Protein AF-A0A9P6QPP6-F1 (afdb_monomer_lite)

Secondary structure (DSSP, 8-state):
----BTTBB----EEEETT--TT----SEEEEE-TTSBEEEETTEEEEEEEE-TTT-SEEEEE--GGG-----HHHHHHHHTTS-EE---BHHHHHHHHHTT--EEEEETTTEEEEEEEE-

Sequence (121 aa):
MMMSVLGLNITILGLGPVGAPMGDNVPFDVIMYNEDDEVMEATIANVAIEVRSPESGTMEWITPPLSSGLLNGTMRRKLLESGELKEQVITVTDLKKAAAEGRRIKCFNSVRKEYPVTLKC

Organism: NCBI:txid64522

Structure (mmCIF, N/CA/C/O backbone):
data_AF-A0A9P6QPP6-F1
#
_entry.id   AF-A0A9P6QPP6-F1
#
loop_
_atom_site.group_PDB
_atom_site.id
_atom_site.type_symbol
_atom_site.label_atom_id
_atom_site.label_alt_id
_atom_site.label_comp_id
_atom_site.label_asym_id
_atom_site.label_entity_id
_atom_site.label_seq_id
_atom_site.pdbx_PDB_ins_code
_atom_site.Cartn_x
_atom_site.Cartn_y
_atom_site.Cartn_z
_atom_site.occupancy
_atom_site.B_iso_or_equiv
_atom_site.auth_seq_id
_atom_site.auth_comp_id
_atom_site.auth_asym_id
_atom_site.auth_atom_id
_atom_site.pdbx_PDB_model_num
ATOM 1 N N . MET A 1 1 ? -8.293 11.155 -18.425 1.00 41.75 1 MET A N 1
ATOM 2 C CA . MET A 1 1 ? -8.385 10.339 -19.654 1.00 41.75 1 MET A CA 1
ATOM 3 C C . MET A 1 1 ? -8.208 8.891 -19.231 1.00 41.75 1 MET A C 1
ATOM 5 O O . MET A 1 1 ? -7.174 8.578 -18.660 1.00 41.75 1 MET A O 1
ATOM 9 N N . MET A 1 2 ? -9.248 8.069 -19.373 1.00 39.62 2 MET A N 1
ATOM 10 C CA . MET A 1 2 ? -9.217 6.636 -19.048 1.00 39.62 2 MET A CA 1
ATOM 11 C C . MET A 1 2 ? -8.405 5.937 -20.142 1.00 39.62 2 MET A C 1
ATOM 13 O O . MET A 1 2 ? -8.706 6.130 -21.320 1.00 39.62 2 MET A O 1
ATOM 17 N N . MET A 1 3 ? -7.360 5.193 -19.787 1.00 42.03 3 MET A N 1
ATOM 18 C CA . MET A 1 3 ? -6.577 4.416 -20.754 1.00 42.03 3 MET A CA 1
ATOM 19 C C . MET A 1 3 ? -6.553 2.971 -20.278 1.00 42.03 3 MET A C 1
ATOM 21 O O . MET A 1 3 ? -5.863 2.658 -19.322 1.00 42.03 3 MET A O 1
ATOM 25 N N . SER A 1 4 ? -7.315 2.081 -20.906 1.00 38.06 4 SER A N 1
ATOM 26 C CA . SER A 1 4 ? -7.199 0.653 -20.620 1.00 38.06 4 SER A CA 1
ATOM 27 C C . SER A 1 4 ? -5.947 0.108 -21.309 1.00 38.06 4 SER A C 1
ATOM 29 O O . SER A 1 4 ? -5.759 0.264 -22.516 1.00 38.06 4 SER A O 1
ATOM 31 N N . VAL A 1 5 ? -5.067 -0.531 -20.543 1.00 43.62 5 VAL A N 1
ATOM 32 C CA . VAL A 1 5 ? -3.957 -1.326 -21.078 1.00 43.62 5 VAL A CA 1
ATOM 33 C C . VAL A 1 5 ? -4.149 -2.735 -20.528 1.00 43.62 5 VAL A C 1
ATOM 35 O O . VAL A 1 5 ? -4.164 -2.925 -19.318 1.00 43.62 5 VAL A O 1
ATOM 38 N N . LEU A 1 6 ? -4.345 -3.716 -21.415 1.00 47.34 6 LEU A N 1
ATOM 39 C CA . LEU A 1 6 ? -4.387 -5.151 -21.078 1.00 47.34 6 LEU A CA 1
ATOM 40 C C . LEU A 1 6 ? -5.482 -5.589 -20.075 1.00 47.34 6 LEU A C 1
ATOM 42 O O . LEU A 1 6 ? -5.264 -6.520 -19.309 1.00 47.34 6 LEU A O 1
ATOM 46 N N . GLY A 1 7 ? -6.664 -4.961 -20.084 1.00 47.59 7 GLY A N 1
ATOM 47 C CA . GLY A 1 7 ? -7.783 -5.365 -19.211 1.00 47.59 7 GLY A CA 1
ATOM 48 C C . GLY A 1 7 ? -7.687 -4.860 -17.767 1.00 47.59 7 GLY A C 1
ATOM 49 O O . GLY A 1 7 ? -8.478 -5.265 -16.927 1.00 47.59 7 GLY A O 1
ATOM 50 N N . LEU A 1 8 ? -6.747 -3.958 -17.478 1.00 49.66 8 LEU A N 1
ATOM 51 C CA . LEU A 1 8 ? -6.683 -3.238 -16.209 1.00 49.66 8 LEU A CA 1
ATOM 52 C C . LEU A 1 8 ? -7.350 -1.867 -16.359 1.00 49.66 8 LEU A C 1
ATOM 54 O O . LEU A 1 8 ? -7.074 -1.127 -17.313 1.00 49.66 8 LEU A O 1
ATOM 58 N N . ASN A 1 9 ? -8.216 -1.517 -15.408 1.00 56.88 9 ASN A N 1
ATOM 59 C CA . ASN A 1 9 ? -8.783 -0.180 -15.319 1.00 56.88 9 ASN A CA 1
ATOM 60 C C . ASN A 1 9 ? -7.701 0.787 -14.823 1.00 56.88 9 ASN A C 1
ATOM 62 O O . ASN A 1 9 ? -7.240 0.714 -13.686 1.00 56.88 9 ASN A O 1
ATOM 66 N N . ILE A 1 10 ? -7.285 1.717 -15.687 1.00 54.19 10 ILE A N 1
ATOM 67 C CA . ILE A 1 10 ? -6.362 2.796 -15.323 1.00 54.19 10 ILE A CA 1
ATOM 68 C C . ILE A 1 10 ? -7.145 4.110 -15.326 1.00 54.19 10 ILE A C 1
ATOM 70 O O . ILE A 1 10 ? -7.368 4.736 -16.367 1.00 54.19 10 ILE A O 1
ATOM 74 N N . THR A 1 11 ? -7.531 4.565 -14.138 1.00 52.38 11 THR A N 1
ATOM 75 C CA . THR A 1 11 ? -7.653 6.003 -13.875 1.00 52.38 11 THR A CA 1
ATOM 76 C C . THR A 1 11 ? -6.298 6.476 -13.384 1.00 52.38 11 THR A C 1
ATOM 78 O O . THR A 1 11 ? -5.793 5.980 -12.382 1.00 52.38 11 THR A O 1
ATOM 81 N N . ILE A 1 12 ? -5.710 7.441 -14.095 1.00 54.66 12 ILE A N 1
ATOM 82 C CA . ILE A 1 12 ? -4.466 8.099 -13.688 1.00 54.66 12 ILE A CA 1
ATOM 83 C C . ILE A 1 12 ? -4.744 8.846 -12.381 1.00 54.66 12 ILE A C 1
ATOM 85 O O . ILE A 1 12 ? -5.230 9.974 -12.386 1.00 54.66 12 ILE A O 1
ATOM 89 N N . LEU A 1 13 ? -4.456 8.195 -11.262 1.00 57.84 13 LEU A N 1
ATOM 90 C CA . LEU A 1 13 ? -4.278 8.833 -9.970 1.00 57.84 13 LEU A CA 1
ATOM 91 C C . LEU A 1 13 ? -2.775 9.006 -9.816 1.00 57.84 13 LEU A C 1
ATOM 93 O O . LEU A 1 13 ? -2.043 8.050 -9.559 1.00 57.84 13 LEU A O 1
ATOM 97 N N . GLY A 1 14 ? -2.309 10.208 -10.125 1.00 62.09 14 GLY A N 1
ATOM 98 C CA . GLY A 1 14 ? -0.890 10.502 -10.157 1.00 62.09 14 GLY A CA 1
ATOM 99 C C . GLY A 1 14 ? -0.312 10.514 -8.751 1.00 62.09 14 GLY A C 1
ATOM 100 O O . GLY A 1 14 ? -0.895 11.127 -7.868 1.00 62.09 14 GLY A O 1
ATOM 101 N N . LEU A 1 15 ? 0.832 9.882 -8.516 1.00 72.19 15 LEU A N 1
ATOM 102 C CA . LEU A 1 15 ? 1.572 10.045 -7.268 1.00 72.19 15 LEU A CA 1
ATOM 103 C C . LEU A 1 15 ? 2.659 11.109 -7.429 1.00 72.19 15 LEU A C 1
ATOM 105 O O . LEU A 1 15 ? 3.313 11.188 -8.468 1.00 72.19 15 LEU A O 1
ATOM 109 N N . GLY A 1 16 ? 2.859 11.938 -6.407 1.00 66.56 16 GLY A N 1
ATOM 110 C CA . GLY A 1 16 ? 3.964 12.893 -6.324 1.00 66.56 16 GLY A CA 1
ATOM 111 C C . GLY A 1 16 ? 4.899 12.574 -5.156 1.00 66.56 16 GLY A C 1
ATOM 112 O O . GLY A 1 16 ? 4.428 12.094 -4.120 1.00 66.56 16 GLY A O 1
ATOM 113 N N . PRO A 1 17 ? 6.215 12.836 -5.272 1.00 67.88 17 PRO A N 1
ATOM 114 C CA . PRO A 1 17 ? 7.090 12.801 -4.112 1.00 67.88 17 PRO A CA 1
ATOM 115 C C . PRO A 1 17 ? 6.723 13.955 -3.172 1.00 67.88 17 PRO A C 1
ATOM 117 O O . PRO A 1 17 ? 6.379 15.059 -3.609 1.00 67.88 17 PRO A O 1
ATOM 120 N N . VAL A 1 18 ? 6.801 13.705 -1.866 1.00 65.88 18 VAL A N 1
ATOM 121 C CA . VAL A 1 18 ? 6.549 14.742 -0.859 1.00 65.88 18 VAL A CA 1
ATOM 122 C C . VAL A 1 18 ? 7.529 15.901 -1.056 1.00 65.88 18 VAL A C 1
ATOM 124 O O . VAL A 1 18 ? 8.741 15.699 -1.047 1.00 65.88 18 VAL A O 1
ATOM 127 N N . GLY A 1 19 ? 7.000 17.116 -1.227 1.00 57.16 19 GLY A N 1
ATOM 128 C CA . GLY A 1 19 ? 7.797 18.339 -1.357 1.00 57.16 19 GLY A CA 1
ATOM 129 C C . GLY A 1 19 ? 8.280 18.679 -2.772 1.00 57.16 19 GLY A C 1
ATOM 130 O O . GLY A 1 19 ? 9.018 19.653 -2.913 1.00 57.16 19 GLY A O 1
ATOM 131 N N . ALA A 1 20 ? 7.876 17.941 -3.817 1.00 58.78 20 ALA A N 1
ATOM 132 C CA . ALA A 1 20 ? 8.141 18.387 -5.188 1.00 58.78 20 ALA A CA 1
ATOM 133 C C . ALA A 1 20 ? 7.474 19.748 -5.465 1.00 58.78 20 ALA A C 1
ATOM 135 O O . ALA A 1 20 ? 6.335 19.966 -5.034 1.00 58.78 20 ALA A O 1
ATOM 136 N N . PRO A 1 21 ? 8.160 20.664 -6.181 1.00 56.53 21 PRO A N 1
ATOM 137 C CA . PRO A 1 21 ? 7.559 21.920 -6.601 1.00 56.53 21 PRO A CA 1
ATOM 138 C C . PRO A 1 21 ? 6.288 21.626 -7.399 1.00 56.53 21 PRO A C 1
ATOM 140 O O . PRO A 1 21 ? 6.253 20.727 -8.229 1.00 56.53 21 PRO A O 1
ATOM 143 N N . MET A 1 22 ? 5.232 22.399 -7.158 1.00 52.53 22 MET A N 1
ATOM 144 C CA . MET A 1 22 ? 3.896 22.204 -7.740 1.00 52.53 22 MET A CA 1
ATOM 145 C C . MET A 1 22 ? 3.831 22.475 -9.266 1.00 52.53 22 MET A C 1
ATOM 147 O O . MET A 1 22 ? 2.757 22.735 -9.798 1.00 52.53 22 MET A O 1
ATOM 151 N N . GLY A 1 23 ? 4.981 22.491 -9.954 1.00 51.53 23 GLY A N 1
ATOM 152 C CA . GLY A 1 23 ? 5.182 23.053 -11.293 1.00 51.53 23 GLY A CA 1
ATOM 153 C C . GLY A 1 23 ? 5.187 22.048 -12.447 1.00 51.53 23 GLY A C 1
ATOM 154 O O . GLY A 1 23 ? 5.016 22.456 -13.592 1.00 51.53 23 GLY A O 1
ATOM 155 N N . ASP A 1 24 ? 5.333 20.752 -12.185 1.00 55.84 24 ASP A N 1
ATOM 156 C CA . ASP A 1 24 ? 5.245 19.689 -13.182 1.00 55.84 24 ASP A CA 1
ATOM 157 C C . ASP A 1 24 ? 3.974 18.840 -12.980 1.00 55.84 24 ASP A C 1
ATOM 159 O O . ASP A 1 24 ? 3.793 18.095 -12.012 1.00 55.84 24 ASP A O 1
ATOM 163 N N . ASN A 1 25 ? 3.058 18.943 -13.951 1.00 63.44 25 ASN A N 1
A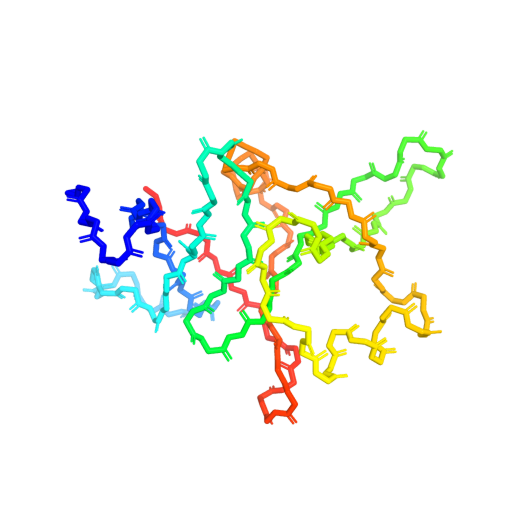TOM 164 C CA . ASN A 1 25 ? 1.808 18.170 -14.028 1.00 63.44 25 ASN A CA 1
ATOM 165 C C . ASN A 1 25 ? 2.027 16.670 -14.305 1.00 63.44 25 ASN A C 1
ATOM 167 O O . ASN A 1 25 ? 1.065 15.936 -14.524 1.00 63.44 25 ASN A O 1
ATOM 171 N N . VAL A 1 26 ? 3.275 16.200 -14.313 1.00 73.06 26 VAL A N 1
ATOM 172 C CA . VAL A 1 26 ? 3.603 14.799 -14.563 1.00 73.06 26 VAL A CA 1
ATOM 173 C C . VAL A 1 26 ? 3.665 14.065 -13.222 1.00 73.06 26 VAL A C 1
ATOM 175 O O . VAL A 1 26 ? 4.350 14.518 -12.299 1.00 73.06 26 VAL A O 1
ATOM 178 N N . PRO A 1 27 ? 2.924 12.961 -13.056 1.00 76.25 27 PRO A N 1
ATOM 179 C CA . PRO A 1 27 ? 3.061 12.139 -11.870 1.00 76.25 27 PRO A CA 1
ATOM 180 C C . PRO A 1 27 ? 4.372 11.347 -11.899 1.00 76.25 27 PRO A C 1
ATOM 182 O O . PRO A 1 27 ? 4.831 10.927 -12.958 1.00 76.25 27 PRO A O 1
ATOM 185 N N . PHE A 1 28 ? 4.967 11.132 -10.726 1.00 84.38 28 PHE A N 1
ATOM 186 C CA . PHE A 1 28 ? 6.143 10.274 -10.560 1.00 84.38 28 PHE A CA 1
ATOM 187 C C . PHE A 1 28 ? 5.818 8.808 -10.875 1.00 84.38 28 PHE A C 1
ATOM 189 O O . PHE A 1 28 ? 6.638 8.103 -11.455 1.00 84.38 28 PHE A O 1
ATOM 196 N N . ASP A 1 29 ? 4.624 8.368 -10.483 1.00 88.75 29 ASP A N 1
ATOM 197 C CA . ASP A 1 29 ? 4.093 7.025 -10.714 1.00 88.75 29 ASP A CA 1
ATOM 198 C C . ASP A 1 29 ? 2.554 7.091 -10.738 1.00 88.75 29 ASP A C 1
ATOM 200 O O . ASP A 1 29 ? 1.968 8.123 -10.402 1.00 88.75 29 ASP A O 1
ATOM 204 N N . VAL A 1 30 ? 1.884 6.007 -11.117 1.00 90.31 30 VAL A N 1
ATOM 205 C CA . VAL A 1 30 ? 0.421 5.892 -11.139 1.00 90.31 30 VAL A CA 1
ATOM 206 C C . VAL A 1 30 ? -0.037 4.708 -10.301 1.00 90.31 30 VAL A C 1
ATOM 208 O O . VAL A 1 30 ? 0.658 3.700 -10.228 1.00 90.31 30 VAL A O 1
ATOM 211 N N . ILE A 1 31 ? -1.216 4.822 -9.690 1.00 92.12 31 ILE A N 1
ATOM 212 C CA . ILE A 1 31 ? -1.883 3.706 -9.007 1.00 92.12 31 ILE A CA 1
ATOM 213 C C . ILE A 1 31 ? -2.812 2.965 -9.971 1.00 92.12 31 ILE A C 1
ATOM 215 O O . ILE A 1 31 ? -3.609 3.587 -10.672 1.00 92.12 31 ILE A O 1
ATOM 219 N N . MET A 1 32 ? -2.726 1.636 -9.964 1.00 93.62 32 MET A N 1
ATOM 220 C CA . MET A 1 32 ? -3.615 0.724 -10.686 1.00 93.62 32 MET A CA 1
ATOM 221 C C . MET A 1 32 ? -4.676 0.148 -9.743 1.00 93.62 32 MET A C 1
ATOM 223 O O . MET A 1 32 ? -4.416 -0.050 -8.553 1.00 93.62 32 MET A O 1
ATOM 227 N N . TYR A 1 33 ? -5.855 -0.153 -10.279 1.00 94.31 33 TYR A N 1
ATOM 228 C CA . TYR A 1 33 ? -6.956 -0.788 -9.555 1.00 94.31 33 TYR A CA 1
ATOM 229 C C . TYR A 1 33 ? -7.717 -1.757 -10.472 1.00 94.31 33 TYR A C 1
ATOM 231 O O . TYR A 1 33 ? -7.558 -1.717 -11.695 1.00 94.31 33 TYR A O 1
ATOM 239 N N . ASN A 1 34 ? -8.474 -2.678 -9.882 1.00 92.62 34 ASN A N 1
ATOM 240 C CA . ASN A 1 34 ? -9.172 -3.739 -10.611 1.00 92.62 34 ASN A CA 1
ATOM 241 C C . ASN A 1 34 ? -10.587 -3.317 -11.076 1.00 92.62 34 ASN A C 1
ATOM 243 O O . ASN A 1 34 ? -10.928 -2.135 -11.099 1.00 92.62 34 ASN A O 1
ATOM 247 N N . GLU A 1 35 ? -11.403 -4.271 -11.527 1.00 91.94 35 GLU A N 1
ATOM 248 C CA . GLU A 1 35 ? -12.774 -4.007 -12.000 1.00 91.94 35 GLU A CA 1
ATOM 249 C C . GLU A 1 35 ? -13.754 -3.632 -10.879 1.00 91.94 35 GLU A C 1
ATOM 251 O O . GLU A 1 35 ? -14.752 -2.970 -11.151 1.00 91.94 35 GLU A O 1
ATOM 256 N N . ASP A 1 36 ? -13.416 -3.958 -9.631 1.00 93.56 36 ASP A N 1
ATOM 257 C CA . ASP A 1 36 ? -14.205 -3.674 -8.428 1.00 93.56 36 ASP A CA 1
ATOM 258 C C . ASP A 1 36 ? -13.771 -2.366 -7.730 1.00 93.56 36 ASP A C 1
ATOM 260 O O . ASP A 1 36 ? -14.089 -2.126 -6.565 1.00 93.56 36 ASP A O 1
ATOM 264 N N . ASP A 1 37 ? -13.016 -1.508 -8.429 1.00 93.81 37 ASP A N 1
ATOM 265 C CA . ASP A 1 37 ? -12.423 -0.271 -7.900 1.00 93.81 37 ASP A CA 1
ATOM 266 C C . ASP A 1 37 ? -11.466 -0.484 -6.705 1.00 93.81 37 ASP A C 1
ATOM 268 O O . ASP A 1 37 ? -11.180 0.455 -5.949 1.00 93.81 37 ASP A O 1
ATOM 272 N N . GLU A 1 38 ? -10.916 -1.691 -6.534 1.00 96.06 38 GLU A N 1
ATOM 273 C CA . GLU A 1 38 ? -9.923 -1.980 -5.498 1.00 96.06 38 GLU A CA 1
ATOM 274 C C . GLU A 1 38 ? -8.514 -1.621 -5.973 1.00 96.06 38 GLU A C 1
ATOM 276 O O . GLU A 1 38 ? -8.025 -2.104 -6.996 1.00 96.06 38 GLU A O 1
ATOM 281 N N . VAL A 1 39 ? -7.827 -0.791 -5.194 1.00 96.00 39 VAL A N 1
ATOM 282 C CA . VAL A 1 39 ? -6.422 -0.439 -5.391 1.00 96.00 39 VAL A CA 1
ATOM 283 C C . VAL A 1 39 ? -5.566 -1.700 -5.353 1.00 96.00 39 VAL A C 1
ATOM 285 O O . VAL A 1 39 ? -5.675 -2.502 -4.432 1.00 96.00 39 VAL A O 1
ATOM 288 N N . MET A 1 40 ? -4.657 -1.836 -6.316 1.00 96.56 40 MET A N 1
ATOM 289 C CA . MET A 1 40 ? -3.695 -2.935 -6.375 1.00 96.56 40 MET A CA 1
ATOM 290 C C . MET A 1 40 ? -2.297 -2.455 -5.979 1.00 96.56 40 MET A C 1
ATOM 292 O O . MET A 1 40 ? -1.825 -2.684 -4.866 1.00 96.56 40 MET A O 1
ATOM 296 N N . GLU A 1 41 ? -1.615 -1.775 -6.894 1.00 96.44 41 GLU A N 1
ATOM 297 C CA . GLU A 1 41 ? -0.228 -1.348 -6.738 1.00 96.44 41 GLU A CA 1
ATOM 298 C C . GLU A 1 41 ? 0.091 -0.159 -7.651 1.00 96.44 41 GLU A C 1
ATOM 300 O O . GLU A 1 41 ? -0.710 0.223 -8.507 1.00 96.44 41 GLU A O 1
ATOM 305 N N . ALA A 1 42 ? 1.258 0.444 -7.442 1.00 94.81 42 ALA A N 1
ATOM 306 C CA . ALA A 1 42 ? 1.859 1.380 -8.380 1.00 94.81 42 ALA A CA 1
ATOM 307 C C . ALA A 1 42 ? 2.656 0.624 -9.458 1.00 94.81 42 ALA A C 1
ATOM 309 O O . ALA A 1 42 ? 2.912 -0.570 -9.305 1.00 94.81 42 ALA A O 1
ATOM 310 N N . THR A 1 43 ? 3.117 1.290 -10.522 1.00 93.75 43 THR A N 1
ATOM 311 C CA . THR A 1 43 ? 3.817 0.579 -11.616 1.00 93.75 43 THR A CA 1
ATOM 312 C C . THR A 1 43 ? 5.115 -0.098 -11.167 1.00 93.75 43 THR A C 1
ATOM 314 O O . THR A 1 43 ? 5.535 -1.086 -11.770 1.00 93.75 43 THR A O 1
ATOM 317 N N . ILE A 1 44 ? 5.749 0.407 -10.099 1.00 95.00 44 ILE A N 1
ATOM 318 C CA . ILE A 1 44 ? 7.020 -0.117 -9.575 1.00 95.00 44 ILE A CA 1
ATOM 319 C C . ILE A 1 44 ? 7.016 -0.400 -8.062 1.00 95.00 44 ILE A C 1
ATOM 321 O O . ILE A 1 44 ? 8.087 -0.605 -7.472 1.00 95.00 44 ILE A O 1
ATOM 325 N N . ALA A 1 45 ? 5.864 -0.356 -7.389 1.00 97.44 45 ALA A N 1
ATOM 326 C CA . ALA A 1 45 ? 5.802 -0.475 -5.931 1.00 97.44 45 ALA A CA 1
ATOM 327 C C . ALA A 1 45 ? 4.430 -0.914 -5.416 1.00 97.44 45 ALA A C 1
ATOM 329 O O . ALA A 1 45 ? 3.405 -0.538 -5.967 1.00 97.44 45 ALA A O 1
ATOM 330 N N . ASN A 1 46 ? 4.403 -1.602 -4.273 1.00 98.44 46 ASN A N 1
ATOM 331 C CA . ASN A 1 46 ? 3.165 -1.768 -3.516 1.00 98.44 46 ASN A CA 1
ATOM 332 C C . ASN A 1 46 ? 2.827 -0.469 -2.762 1.00 98.44 46 ASN A C 1
ATOM 334 O O . ASN A 1 46 ? 3.691 0.390 -2.559 1.00 98.44 46 ASN A O 1
ATOM 338 N N . VAL A 1 47 ? 1.569 -0.328 -2.338 1.00 98.00 47 VAL A N 1
ATOM 339 C CA . VAL A 1 47 ? 1.042 0.876 -1.679 1.00 98.00 47 VAL A CA 1
ATOM 340 C C . VAL A 1 47 ? 0.411 0.543 -0.329 1.00 98.00 47 VAL A C 1
ATOM 342 O O . VAL A 1 47 ? -0.136 -0.544 -0.128 1.00 98.00 47 VAL A O 1
ATOM 345 N N . ALA A 1 48 ? 0.501 1.484 0.606 1.00 98.44 48 ALA A N 1
ATOM 346 C CA . ALA A 1 48 ? -0.222 1.451 1.866 1.00 98.44 48 ALA A CA 1
ATOM 347 C C . ALA A 1 48 ? -0.730 2.844 2.238 1.00 98.44 48 ALA A C 1
ATOM 349 O O . ALA A 1 48 ? -0.103 3.859 1.918 1.00 98.44 48 ALA A O 1
ATOM 350 N N . ILE A 1 49 ? -1.845 2.877 2.960 1.00 98.00 49 ILE A N 1
ATOM 351 C CA . ILE A 1 49 ? -2.417 4.097 3.534 1.00 98.00 49 ILE A CA 1
ATOM 352 C C . ILE A 1 49 ? -2.560 3.932 5.038 1.00 98.00 49 ILE A C 1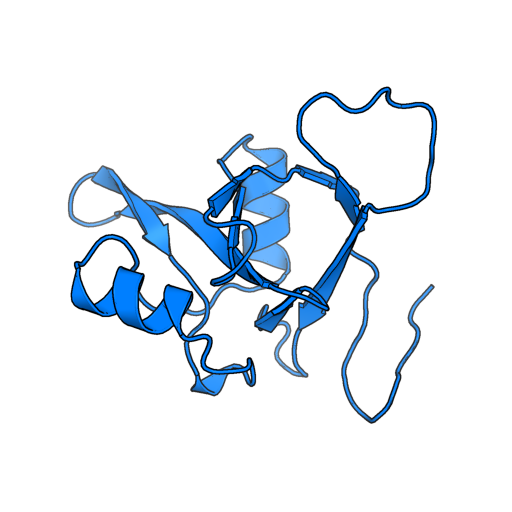
ATOM 354 O O . ILE A 1 49 ? -2.727 2.815 5.532 1.00 98.00 49 ILE A O 1
ATOM 358 N N . GLU A 1 50 ? -2.533 5.042 5.766 1.00 97.31 50 GLU A N 1
ATOM 359 C CA . GLU A 1 50 ? -2.951 5.015 7.159 1.00 97.31 50 GLU A CA 1
ATOM 360 C C . GLU A 1 50 ? -4.469 5.068 7.303 1.00 97.31 50 GLU A C 1
ATOM 362 O O . GLU A 1 50 ? -5.170 5.858 6.658 1.00 97.31 50 GLU A O 1
ATOM 367 N N . VAL A 1 51 ? -4.972 4.264 8.230 1.00 95.94 51 VAL A N 1
ATOM 368 C CA . VAL A 1 51 ? -6.357 4.281 8.693 1.00 95.94 51 VAL A CA 1
ATOM 369 C C . VAL A 1 51 ? -6.383 4.334 10.211 1.00 95.94 51 VAL A C 1
ATOM 371 O O . VAL A 1 51 ? -5.476 3.851 10.885 1.00 95.94 51 VAL A O 1
ATOM 374 N N . ARG A 1 52 ? -7.439 4.928 10.765 1.00 94.75 52 ARG A N 1
ATOM 375 C CA . ARG A 1 52 ? -7.724 4.793 12.189 1.00 94.75 52 ARG A CA 1
ATOM 376 C C . ARG A 1 52 ? -8.375 3.435 12.405 1.00 94.75 52 ARG A C 1
ATOM 378 O O . ARG A 1 52 ? -9.447 3.188 11.859 1.00 94.75 52 ARG A O 1
ATOM 385 N N . SER A 1 53 ? -7.742 2.588 13.205 1.00 90.88 53 SER A N 1
ATOM 386 C CA . SER A 1 53 ? -8.331 1.325 13.631 1.00 90.88 53 SER A CA 1
ATOM 387 C C . SER A 1 53 ? -9.610 1.603 14.426 1.00 90.88 53 SER A C 1
ATOM 389 O O . SER A 1 53 ? -9.562 2.372 15.393 1.00 90.88 53 SER A O 1
ATOM 391 N N . PRO A 1 54 ? -10.756 1.018 14.040 1.00 88.31 54 PRO A N 1
ATOM 392 C CA . PRO A 1 54 ? -11.996 1.175 14.791 1.00 88.31 54 PRO A CA 1
ATOM 393 C C . PRO A 1 54 ? -11.928 0.490 16.164 1.00 88.31 54 PRO A C 1
ATOM 395 O O . PRO A 1 54 ? -12.649 0.892 17.071 1.00 88.31 54 PRO A O 1
ATOM 398 N N . GLU A 1 55 ? -11.055 -0.507 16.330 1.00 88.88 55 GLU A N 1
ATOM 399 C CA . GLU A 1 55 ? -10.916 -1.278 17.569 1.00 88.88 55 GLU A CA 1
ATOM 400 C C . GLU A 1 55 ? -10.007 -0.579 18.585 1.00 88.88 55 GLU A C 1
ATOM 402 O O . GLU A 1 55 ? -10.398 -0.359 19.728 1.00 88.88 55 GLU A O 1
ATOM 407 N N . SER A 1 56 ? -8.790 -0.206 18.177 1.00 91.25 56 SER A N 1
ATOM 408 C CA . SER A 1 56 ? -7.801 0.397 19.081 1.00 91.25 56 SER A CA 1
ATOM 409 C C . SER A 1 56 ? -7.871 1.924 19.117 1.00 91.25 56 SER A C 1
ATOM 411 O O . SER A 1 56 ? -7.293 2.555 20.002 1.00 91.25 56 SER A O 1
ATOM 413 N N . GLY A 1 57 ? -8.510 2.545 18.122 1.00 92.81 57 GLY A N 1
ATOM 414 C CA . GLY A 1 57 ? -8.458 3.988 17.912 1.00 92.81 57 GLY A CA 1
ATOM 415 C C . GLY A 1 57 ? -7.074 4.505 17.500 1.00 92.81 57 GLY A C 1
ATOM 416 O O . GLY A 1 57 ? -6.891 5.719 17.412 1.00 92.81 57 GLY A O 1
ATOM 417 N N . THR A 1 58 ? -6.091 3.637 17.247 1.00 94.12 58 THR A N 1
ATOM 418 C CA . THR A 1 58 ? -4.744 4.039 16.818 1.00 94.12 58 THR A CA 1
ATOM 419 C C . THR A 1 58 ? -4.655 4.140 15.299 1.00 94.12 58 THR A C 1
ATOM 421 O O . THR A 1 58 ? -5.487 3.594 14.577 1.00 94.12 58 THR A O 1
ATOM 424 N N . MET A 1 59 ? -3.645 4.853 14.799 1.00 95.19 59 MET A N 1
ATOM 425 C CA . MET A 1 59 ? -3.324 4.834 13.371 1.00 95.19 59 MET A CA 1
ATOM 426 C C . MET A 1 59 ? -2.605 3.529 13.033 1.00 95.19 59 MET A C 1
ATOM 428 O O . MET A 1 59 ? -1.682 3.132 13.742 1.00 95.19 59 MET A O 1
ATOM 432 N N . GLU A 1 60 ? -3.032 2.875 11.962 1.00 96.69 60 GLU A N 1
ATOM 433 C CA . GLU A 1 60 ? -2.461 1.632 11.454 1.00 96.69 60 GLU A CA 1
ATOM 434 C C . GLU A 1 60 ? -2.248 1.739 9.946 1.00 96.69 60 GLU A C 1
ATOM 436 O O . GLU A 1 60 ? -2.967 2.466 9.257 1.00 96.69 60 GLU A O 1
ATOM 441 N N . TRP A 1 61 ? -1.268 1.003 9.427 1.00 98.25 61 TRP A N 1
ATOM 442 C CA . TRP A 1 61 ? -1.024 0.921 7.994 1.00 98.25 61 TRP A CA 1
ATOM 443 C C . TRP A 1 61 ? -1.723 -0.292 7.395 1.00 98.25 61 TRP A C 1
ATOM 445 O O . TRP A 1 61 ? -1.500 -1.423 7.831 1.00 98.25 61 TRP A O 1
ATOM 455 N N . ILE A 1 62 ? -2.499 -0.056 6.342 1.00 98.50 62 ILE A N 1
ATOM 456 C CA . ILE A 1 62 ? -3.128 -1.119 5.561 1.00 98.50 62 ILE A CA 1
ATOM 457 C C . ILE A 1 62 ? -2.598 -1.145 4.131 1.00 98.50 62 ILE A C 1
ATOM 459 O O . ILE A 1 62 ? -2.249 -0.104 3.574 1.00 98.50 62 ILE A O 1
ATOM 463 N N . THR A 1 63 ? -2.541 -2.334 3.538 1.00 98.75 63 THR A N 1
ATOM 464 C CA . THR A 1 63 ? -2.153 -2.574 2.140 1.00 98.75 63 THR A CA 1
ATOM 465 C C . THR A 1 63 ? -3.169 -3.511 1.472 1.00 98.75 63 THR A C 1
ATOM 467 O O . THR A 1 63 ? -3.734 -4.357 2.174 1.00 98.75 63 THR A O 1
ATOM 470 N N . PRO A 1 64 ? -3.413 -3.407 0.149 1.00 98.50 64 PRO A N 1
ATOM 471 C CA . PRO A 1 64 ? -4.371 -4.279 -0.527 1.00 98.50 64 PRO A CA 1
ATOM 472 C C . PRO A 1 64 ? -4.003 -5.765 -0.395 1.00 98.50 64 PRO A C 1
ATOM 474 O O . PRO A 1 64 ? -2.807 -6.088 -0.440 1.00 98.50 64 PRO A O 1
ATOM 477 N N . PRO A 1 65 ? -4.979 -6.677 -0.227 1.00 98.56 65 PRO A N 1
ATOM 478 C CA . PRO A 1 65 ? -4.754 -8.121 -0.169 1.00 98.56 65 PRO A CA 1
ATOM 479 C C . PRO A 1 65 ? -4.429 -8.693 -1.551 1.00 98.56 65 PRO A C 1
ATOM 481 O O . PRO A 1 65 ? -4.831 -8.133 -2.567 1.00 98.56 65 PRO A O 1
ATOM 484 N N . LEU A 1 66 ? -3.765 -9.855 -1.610 1.00 98.31 66 LEU A N 1
ATOM 485 C CA . LEU A 1 66 ? -3.426 -10.508 -2.891 1.00 98.31 66 LEU A CA 1
ATOM 486 C C . LEU A 1 66 ? -4.641 -10.767 -3.794 1.00 98.31 66 LEU A C 1
ATOM 488 O O . LEU A 1 66 ? -4.497 -10.777 -5.014 1.00 98.31 66 LEU A O 1
ATOM 492 N N . SER A 1 67 ? -5.827 -10.939 -3.206 1.00 97.75 67 SER A N 1
ATOM 493 C CA . SER A 1 67 ? -7.084 -11.103 -3.937 1.00 97.75 67 SER A CA 1
ATOM 494 C C . SER A 1 67 ? -7.452 -9.896 -4.803 1.00 97.75 67 SER A C 1
ATOM 496 O O . SER A 1 67 ? -8.182 -10.079 -5.768 1.00 97.75 67 SER A O 1
ATOM 498 N N . SER A 1 68 ? -6.919 -8.702 -4.516 1.00 97.06 68 SER A N 1
ATOM 499 C CA . SER A 1 68 ? -7.166 -7.504 -5.326 1.00 97.06 68 SER A CA 1
ATOM 500 C C . SER A 1 68 ? -6.416 -7.523 -6.664 1.00 97.06 68 SER A C 1
ATOM 502 O O . SER A 1 68 ? -6.794 -6.783 -7.563 1.00 97.06 68 SER A O 1
ATOM 504 N N . GLY A 1 69 ? -5.394 -8.378 -6.829 1.00 95.75 69 GLY A N 1
ATOM 505 C CA . GLY A 1 69 ? -4.696 -8.591 -8.109 1.00 95.75 69 GLY A CA 1
ATOM 506 C C . GLY A 1 69 ? -3.279 -8.009 -8.216 1.00 95.75 69 GLY A C 1
ATOM 507 O O . GLY A 1 69 ? -2.666 -8.096 -9.276 1.00 95.75 69 GLY A O 1
ATOM 508 N N . LEU A 1 70 ? -2.734 -7.450 -7.132 1.00 96.69 70 LEU A N 1
ATOM 509 C CA . LEU A 1 70 ? -1.355 -6.944 -7.067 1.00 96.69 70 LEU A CA 1
ATOM 510 C C . LEU A 1 70 ? -0.280 -8.042 -7.061 1.00 96.69 70 LEU A C 1
ATOM 512 O O . LEU A 1 70 ? -0.484 -9.157 -6.572 1.00 96.69 70 LEU A O 1
ATOM 516 N N . LEU A 1 71 ? 0.935 -7.676 -7.473 1.00 97.81 71 LEU A N 1
ATOM 517 C CA . LEU A 1 71 ? 2.125 -8.490 -7.259 1.00 97.81 71 LEU A CA 1
ATOM 518 C C . LEU A 1 71 ? 2.443 -8.654 -5.767 1.00 97.81 71 LEU A C 1
ATOM 520 O O . LEU A 1 71 ? 2.487 -7.701 -4.980 1.00 97.81 71 LEU A O 1
ATOM 524 N N . ASN A 1 72 ? 2.778 -9.889 -5.387 1.00 97.56 72 ASN A N 1
ATOM 525 C CA . ASN A 1 72 ? 3.197 -10.232 -4.032 1.00 97.56 72 ASN A CA 1
ATOM 526 C C . ASN A 1 72 ? 4.646 -9.777 -3.760 1.00 97.56 72 ASN A C 1
ATOM 528 O O . ASN A 1 72 ? 5.577 -10.589 -3.741 1.00 97.56 72 ASN A O 1
ATOM 532 N N . GLY A 1 73 ? 4.858 -8.472 -3.583 1.00 98.25 73 GLY A N 1
ATOM 533 C CA . GLY A 1 73 ? 6.183 -7.888 -3.382 1.00 98.25 73 GLY A CA 1
ATOM 534 C C . GLY A 1 73 ? 6.916 -8.432 -2.149 1.00 98.25 73 GLY A C 1
ATOM 535 O O . GLY A 1 73 ? 6.345 -8.640 -1.080 1.00 98.25 73 GLY A O 1
ATOM 536 N N . THR A 1 74 ? 8.229 -8.629 -2.262 1.00 98.38 74 THR A N 1
ATOM 537 C CA . THR A 1 74 ? 9.087 -9.144 -1.176 1.00 98.38 74 THR A CA 1
ATOM 538 C C . THR A 1 74 ? 9.091 -8.247 0.061 1.00 98.38 74 THR A C 1
ATOM 540 O O . THR A 1 74 ? 9.026 -8.746 1.181 1.00 98.38 74 THR A O 1
ATOM 543 N N . MET A 1 75 ? 9.141 -6.921 -0.120 1.00 98.56 75 MET A N 1
ATOM 544 C CA . MET A 1 75 ? 9.056 -5.984 1.006 1.00 98.56 75 MET A CA 1
ATOM 545 C C . MET A 1 75 ? 7.660 -5.971 1.635 1.00 98.56 75 MET A C 1
ATOM 547 O O . MET A 1 75 ? 7.564 -5.921 2.855 1.00 98.56 75 MET A O 1
ATOM 551 N N . ARG A 1 76 ? 6.598 -6.085 0.824 1.00 98.62 76 ARG A N 1
ATOM 552 C CA . ARG A 1 76 ? 5.220 -6.225 1.310 1.00 98.62 76 ARG A CA 1
ATOM 553 C C . ARG A 1 76 ? 5.082 -7.419 2.245 1.00 98.62 76 ARG A C 1
ATOM 555 O O . ARG A 1 76 ? 4.615 -7.242 3.362 1.00 98.62 76 ARG A O 1
ATOM 562 N N . ARG A 1 77 ? 5.548 -8.602 1.822 1.00 98.50 77 ARG A N 1
ATOM 563 C CA . ARG A 1 77 ? 5.540 -9.806 2.672 1.00 98.50 77 ARG A CA 1
ATOM 564 C C . ARG A 1 77 ? 6.270 -9.580 3.987 1.00 98.50 77 ARG A C 1
ATOM 566 O O . ARG A 1 77 ? 5.694 -9.825 5.035 1.00 98.50 77 ARG A O 1
ATOM 573 N N . LYS A 1 78 ? 7.488 -9.035 3.929 1.00 98.56 78 LYS A N 1
ATOM 574 C CA . LYS A 1 78 ? 8.283 -8.756 5.129 1.00 98.56 78 LYS A CA 1
ATOM 575 C C . LYS A 1 78 ? 7.540 -7.851 6.123 1.00 98.56 78 LYS A C 1
ATOM 577 O O . LYS A 1 78 ? 7.573 -8.120 7.315 1.00 98.56 78 LYS A O 1
ATOM 582 N N . LEU A 1 79 ? 6.897 -6.787 5.636 1.00 98.62 79 LEU A N 1
ATOM 583 C CA . LEU A 1 79 ? 6.162 -5.836 6.478 1.00 98.62 79 LEU A CA 1
ATOM 584 C C . LEU A 1 79 ? 4.853 -6.420 7.041 1.00 98.62 79 LEU A C 1
ATOM 586 O O . LEU A 1 79 ? 4.421 -6.032 8.122 1.00 98.62 79 LEU A O 1
ATOM 590 N N . LEU A 1 80 ? 4.216 -7.348 6.321 1.00 98.62 80 LEU A N 1
ATOM 591 C CA . LEU A 1 80 ? 3.073 -8.109 6.835 1.00 98.62 80 LEU A CA 1
ATOM 592 C C . LEU A 1 80 ? 3.514 -9.095 7.926 1.00 98.62 80 LEU A C 1
ATOM 594 O O . LEU A 1 80 ? 2.898 -9.162 8.983 1.00 98.62 80 LEU A O 1
ATOM 598 N N . GLU A 1 81 ? 4.613 -9.819 7.699 1.00 98.50 81 GLU A N 1
ATOM 599 C CA . GLU A 1 81 ? 5.190 -10.773 8.656 1.00 98.50 81 GLU A CA 1
ATOM 600 C C . GLU A 1 81 ? 5.654 -10.096 9.956 1.00 98.50 81 GLU A C 1
ATOM 602 O O . GLU A 1 81 ? 5.558 -10.697 11.025 1.00 98.50 81 GLU A O 1
ATOM 607 N N . SER A 1 82 ? 6.133 -8.848 9.890 1.00 98.06 82 SER A N 1
ATOM 608 C CA . SER A 1 82 ? 6.511 -8.061 11.072 1.00 98.06 82 SER A CA 1
ATOM 609 C C . SER A 1 82 ? 5.330 -7.387 11.781 1.00 98.06 82 SER A C 1
ATOM 611 O O . SER A 1 82 ? 5.517 -6.825 12.860 1.00 98.06 82 SER A O 1
ATOM 613 N N . GLY A 1 83 ? 4.123 -7.431 11.205 1.00 97.56 83 GLY A N 1
ATOM 614 C CA . GLY A 1 83 ? 2.937 -6.752 11.736 1.00 97.56 83 GLY A CA 1
ATOM 615 C C . GLY A 1 83 ? 2.926 -5.233 11.526 1.00 97.56 83 GLY A C 1
ATOM 616 O O . GLY A 1 83 ? 2.079 -4.544 12.090 1.00 97.56 83 GLY A O 1
ATOM 617 N N . GLU A 1 84 ? 3.844 -4.695 10.719 1.00 97.81 84 GLU A N 1
ATOM 618 C CA . GLU A 1 84 ? 3.895 -3.269 10.365 1.00 97.81 84 GLU A CA 1
ATOM 619 C C . GLU A 1 84 ? 2.827 -2.879 9.331 1.00 97.81 84 GLU A C 1
ATOM 621 O O . GLU A 1 84 ? 2.490 -1.701 9.199 1.00 97.81 84 GLU A O 1
ATOM 626 N N . LEU A 1 85 ? 2.299 -3.862 8.596 1.00 98.06 85 LEU A N 1
ATOM 627 C CA . LEU A 1 85 ? 1.157 -3.735 7.695 1.00 98.06 85 LEU A CA 1
ATOM 628 C C . LEU A 1 85 ? 0.061 -4.731 8.077 1.00 98.06 85 LEU A C 1
ATOM 630 O O . LEU A 1 85 ? 0.342 -5.839 8.533 1.00 98.06 85 LEU A O 1
ATOM 634 N N . LYS A 1 86 ? -1.187 -4.364 7.785 1.00 97.94 86 LYS A N 1
ATOM 635 C CA . LYS A 1 86 ? -2.330 -5.283 7.747 1.00 97.94 86 LYS A CA 1
ATOM 636 C C . LYS A 1 86 ? -2.909 -5.353 6.337 1.00 97.94 86 LYS A C 1
ATOM 638 O O . LYS A 1 86 ? -2.928 -4.354 5.617 1.00 97.94 86 LYS A O 1
ATOM 643 N N . GLU A 1 87 ? -3.377 -6.528 5.930 1.00 98.38 87 GLU A N 1
ATOM 644 C CA . GLU A 1 87 ? -4.129 -6.659 4.680 1.00 98.38 87 GLU A CA 1
ATOM 645 C C . GLU A 1 87 ? -5.560 -6.157 4.880 1.00 98.38 87 GLU A C 1
ATOM 647 O O . GLU A 1 87 ? -6.255 -6.587 5.799 1.00 98.38 87 GLU A O 1
ATOM 652 N N . GLN A 1 88 ? -6.000 -5.255 4.008 1.00 98.12 88 GLN A N 1
ATOM 653 C CA . GLN A 1 88 ? -7.382 -4.793 3.939 1.00 98.12 88 GLN A CA 1
ATOM 654 C C . GLN A 1 88 ? -7.649 -4.268 2.530 1.00 98.12 88 GLN A C 1
ATOM 656 O O . GLN A 1 88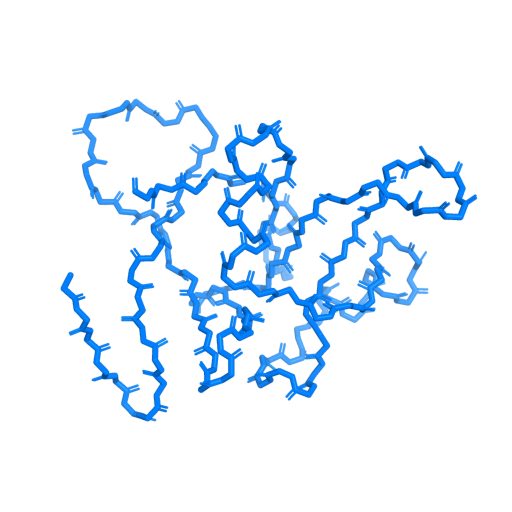 ? -6.779 -3.632 1.935 1.00 98.12 88 GLN A O 1
ATOM 661 N N . VAL A 1 89 ? -8.843 -4.528 1.992 1.00 98.25 89 VAL A N 1
ATOM 662 C CA . VAL A 1 89 ? -9.265 -3.935 0.717 1.00 98.25 89 VAL A CA 1
ATOM 663 C C . VAL A 1 89 ? -9.247 -2.411 0.841 1.00 98.25 89 VAL A C 1
ATOM 665 O O . VAL A 1 89 ? -9.757 -1.849 1.812 1.00 98.25 89 VAL A O 1
ATOM 668 N N . ILE A 1 90 ? -8.641 -1.753 -0.145 1.00 97.75 90 ILE A N 1
ATOM 669 C CA . ILE A 1 90 ? -8.596 -0.296 -0.263 1.00 97.75 90 ILE A CA 1
ATOM 670 C C . ILE A 1 90 ? -9.281 0.051 -1.573 1.00 97.75 90 ILE A C 1
ATOM 672 O O . ILE A 1 90 ? -8.768 -0.296 -2.632 1.00 97.75 90 ILE A O 1
ATOM 676 N N . THR A 1 91 ? -10.407 0.754 -1.527 1.00 95.94 91 THR A N 1
ATOM 677 C CA . THR A 1 91 ? -11.043 1.234 -2.758 1.00 95.94 91 THR A CA 1
ATOM 678 C C . THR A 1 91 ? -10.383 2.523 -3.249 1.00 95.94 91 THR A C 1
ATOM 680 O O . THR A 1 91 ? -9.755 3.267 -2.486 1.00 95.94 91 THR A O 1
ATOM 683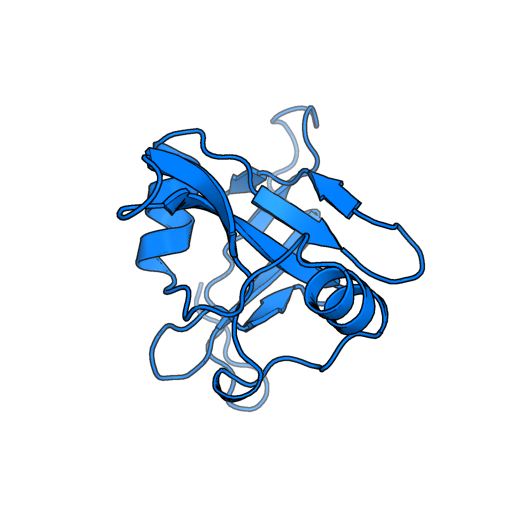 N N . VAL A 1 92 ? -10.573 2.856 -4.527 1.00 93.94 92 VAL A N 1
ATOM 684 C CA . VAL A 1 92 ? -10.202 4.171 -5.079 1.00 93.94 92 VAL A CA 1
ATOM 685 C C . VAL A 1 92 ? -10.814 5.315 -4.257 1.00 93.94 92 VAL A C 1
ATOM 687 O O . VAL A 1 92 ? -10.172 6.348 -4.039 1.00 93.94 92 VAL A O 1
ATOM 690 N N . THR A 1 93 ? -12.040 5.130 -3.764 1.00 94.00 93 THR A N 1
ATOM 691 C CA . THR A 1 93 ? -12.727 6.100 -2.901 1.00 94.00 93 THR A CA 1
ATOM 692 C C . THR A 1 93 ? -12.014 6.262 -1.561 1.00 94.00 93 THR A C 1
ATOM 694 O O . THR A 1 93 ? -11.790 7.395 -1.129 1.00 94.00 93 THR A O 1
ATOM 697 N N . ASP A 1 94 ? -11.588 5.164 -0.932 1.00 95.31 94 ASP A N 1
ATOM 698 C CA . ASP A 1 94 ? -10.839 5.204 0.328 1.00 95.31 94 ASP A CA 1
ATOM 699 C C . ASP A 1 94 ? -9.504 5.929 0.171 1.00 95.31 94 ASP A C 1
ATOM 701 O O . ASP A 1 94 ? -9.149 6.757 1.014 1.00 95.31 94 ASP A O 1
ATOM 705 N N . LEU A 1 95 ? -8.789 5.664 -0.927 1.00 94.62 95 LEU A N 1
ATOM 706 C CA . LEU A 1 95 ? -7.512 6.302 -1.238 1.00 94.62 95 LEU A CA 1
ATOM 707 C C . LEU A 1 95 ? -7.667 7.820 -1.426 1.00 94.62 95 LEU A C 1
ATOM 709 O O . LEU A 1 95 ? -6.914 8.598 -0.836 1.00 94.62 95 LEU A O 1
ATOM 713 N N . LYS A 1 96 ? -8.673 8.255 -2.198 1.00 93.12 96 LYS A N 1
ATOM 714 C CA . LYS A 1 96 ? -8.983 9.684 -2.389 1.00 93.12 96 LYS A CA 1
ATOM 715 C C . LYS A 1 96 ? -9.388 10.357 -1.082 1.00 93.12 96 LYS A C 1
ATOM 717 O O . LYS A 1 96 ? -8.916 11.452 -0.786 1.00 93.12 96 LYS A O 1
ATOM 722 N N . LYS A 1 97 ? -10.225 9.695 -0.280 1.00 93.69 97 LYS A N 1
ATOM 723 C CA . LYS A 1 97 ? -10.630 10.184 1.041 1.00 93.69 97 LYS A CA 1
ATOM 724 C C . LYS A 1 97 ? -9.424 10.332 1.969 1.00 93.69 97 LYS A C 1
ATOM 726 O O . LYS A 1 97 ? -9.300 11.353 2.635 1.00 93.69 97 LYS A O 1
ATOM 731 N N . ALA A 1 98 ? -8.513 9.358 1.976 1.00 92.81 98 ALA A N 1
ATOM 732 C CA . ALA A 1 98 ? -7.287 9.421 2.764 1.00 92.81 98 ALA A CA 1
ATOM 733 C C . ALA A 1 98 ? -6.429 10.630 2.387 1.00 92.81 98 ALA A C 1
ATOM 735 O O . ALA A 1 98 ? -6.011 11.377 3.270 1.00 92.81 98 ALA A O 1
ATOM 736 N N . ALA A 1 99 ? -6.239 10.871 1.088 1.00 91.69 99 ALA A N 1
ATOM 737 C CA . ALA A 1 99 ? -5.513 12.039 0.603 1.00 91.69 99 ALA A CA 1
ATOM 738 C C . ALA A 1 99 ? -6.197 13.363 0.993 1.00 91.69 99 ALA A C 1
ATOM 740 O O . ALA A 1 99 ? -5.532 14.263 1.503 1.00 91.69 99 ALA A O 1
ATOM 741 N N . ALA A 1 100 ? -7.518 13.471 0.808 1.00 91.69 100 ALA A N 1
ATOM 742 C CA . ALA A 1 100 ? -8.289 14.671 1.146 1.00 91.69 100 ALA A CA 1
ATOM 743 C C . ALA A 1 100 ? -8.264 14.996 2.651 1.00 91.69 100 ALA A C 1
ATOM 745 O O . ALA A 1 100 ? -8.257 16.161 3.038 1.00 91.69 100 ALA A O 1
ATOM 746 N N . GLU A 1 101 ? -8.212 13.970 3.499 1.00 94.06 101 GLU A N 1
ATOM 747 C CA . GLU A 1 101 ? -8.083 14.096 4.956 1.00 94.06 101 GLU A CA 1
ATOM 748 C C . GLU A 1 101 ? -6.628 14.307 5.417 1.00 94.06 101 GLU A C 1
ATOM 750 O O . GLU A 1 101 ? -6.369 14.383 6.617 1.00 94.06 101 GLU A O 1
ATOM 755 N N . GLY A 1 102 ? -5.661 14.376 4.494 1.00 91.81 102 GLY A N 1
ATOM 756 C CA . GLY A 1 102 ? -4.241 14.536 4.815 1.00 91.81 102 GLY A CA 1
ATOM 757 C C . GLY A 1 102 ? -3.608 13.313 5.487 1.00 91.81 102 GLY A C 1
ATOM 758 O O . GLY A 1 102 ? -2.569 13.439 6.139 1.00 91.81 102 GLY A O 1
ATOM 759 N N . ARG A 1 103 ? -4.217 12.125 5.361 1.00 94.06 103 ARG A N 1
ATOM 760 C CA . ARG A 1 103 ? -3.653 10.873 5.883 1.00 94.06 103 ARG A CA 1
ATOM 761 C C . ARG A 1 103 ? -2.418 10.470 5.085 1.00 94.06 103 ARG A C 1
ATOM 763 O O . ARG A 1 103 ? -2.316 10.728 3.885 1.00 94.06 103 ARG A O 1
ATOM 770 N N . ARG A 1 104 ? -1.464 9.821 5.759 1.00 95.50 104 ARG A N 1
ATOM 771 C CA . ARG A 1 104 ? -0.206 9.422 5.125 1.00 95.50 104 ARG A CA 1
ATOM 772 C C . ARG A 1 104 ? -0.441 8.270 4.150 1.00 95.50 104 ARG A C 1
ATOM 774 O O . ARG A 1 104 ? -1.149 7.310 4.454 1.00 95.50 104 ARG A O 1
ATOM 781 N N . ILE A 1 105 ? 0.205 8.372 2.995 1.00 95.94 105 ILE A N 1
ATOM 782 C CA . ILE A 1 105 ? 0.248 7.351 1.950 1.00 95.94 105 ILE A CA 1
ATOM 783 C C . ILE A 1 105 ? 1.723 7.051 1.692 1.00 95.94 105 ILE A C 1
ATOM 785 O O . ILE A 1 105 ? 2.548 7.968 1.616 1.00 95.94 105 ILE A O 1
ATOM 789 N N . LYS A 1 106 ? 2.070 5.769 1.580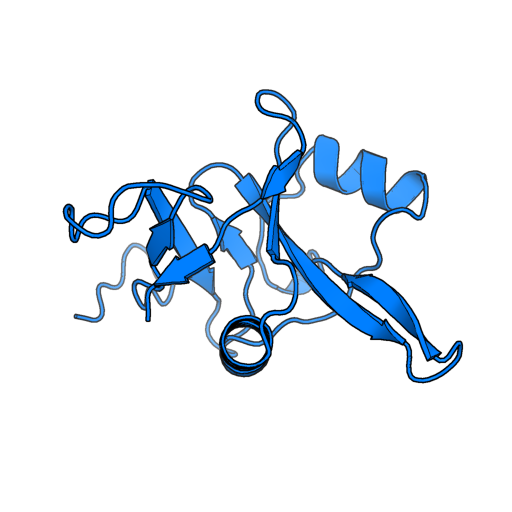 1.00 96.81 106 LYS A N 1
ATOM 790 C CA . LYS A 1 106 ? 3.428 5.334 1.253 1.00 96.81 106 LYS A CA 1
ATOM 791 C C . LYS A 1 106 ? 3.418 4.320 0.124 1.00 96.81 106 LYS A C 1
ATOM 793 O O . LYS A 1 106 ? 2.542 3.460 0.053 1.00 96.81 106 LYS A O 1
ATOM 798 N N . CYS A 1 107 ? 4.443 4.398 -0.710 1.00 97.38 107 CYS A N 1
ATOM 799 C CA . CYS A 1 107 ? 4.811 3.331 -1.624 1.00 97.38 107 CYS A CA 1
ATOM 800 C C . CYS A 1 107 ? 6.072 2.645 -1.111 1.00 97.38 107 CYS A C 1
ATOM 802 O O . CYS A 1 107 ? 6.870 3.236 -0.377 1.00 97.38 107 CYS A O 1
ATOM 804 N N . PHE A 1 108 ? 6.240 1.376 -1.465 1.00 98.12 108 PHE A N 1
ATOM 805 C CA . PHE A 1 108 ? 7.389 0.604 -1.018 1.00 98.12 108 PHE A CA 1
ATOM 806 C C . PHE A 1 108 ? 7.754 -0.529 -1.969 1.00 98.12 108 PHE A C 1
ATOM 808 O O . PHE A 1 108 ? 6.909 -1.182 -2.581 1.00 98.12 108 PHE A O 1
ATOM 815 N N . ASN A 1 109 ? 9.059 -0.780 -2.063 1.00 98.12 109 ASN A N 1
ATOM 816 C CA . ASN A 1 109 ? 9.636 -1.945 -2.726 1.00 98.12 109 ASN A CA 1
ATOM 817 C C . ASN A 1 109 ? 11.013 -2.272 -2.124 1.00 98.12 109 ASN A C 1
ATOM 819 O O . ASN A 1 109 ? 11.599 -1.490 -1.374 1.00 98.12 109 ASN A O 1
ATOM 823 N N . SER A 1 110 ? 11.576 -3.431 -2.471 1.00 97.88 110 SER A N 1
ATOM 824 C CA . SER A 1 110 ? 12.844 -3.891 -1.884 1.00 97.88 110 SER A CA 1
ATOM 825 C C . SER A 1 110 ? 14.069 -3.030 -2.221 1.00 97.88 110 SER A C 1
ATOM 827 O O . SER A 1 110 ? 15.077 -3.145 -1.516 1.00 97.88 110 SER A O 1
ATOM 829 N N . VAL A 1 111 ? 13.978 -2.159 -3.232 1.00 97.38 111 VAL A N 1
ATOM 830 C CA . VAL A 1 111 ? 15.070 -1.286 -3.685 1.00 97.38 111 VAL A CA 1
ATOM 831 C C . VAL A 1 111 ? 15.034 0.053 -2.948 1.00 97.38 111 VAL A C 1
ATOM 833 O O . VAL A 1 111 ? 15.972 0.383 -2.230 1.00 97.38 111 VAL A O 1
ATOM 836 N N . ARG A 1 112 ? 13.934 0.800 -3.086 1.00 95.19 112 ARG A N 1
ATOM 837 C CA . ARG A 1 112 ? 13.754 2.163 -2.557 1.00 95.19 112 ARG A CA 1
ATOM 838 C C . ARG A 1 112 ? 13.285 2.205 -1.105 1.00 95.19 112 ARG A C 1
ATOM 840 O O . ARG A 1 112 ? 13.253 3.284 -0.528 1.00 95.19 112 ARG A O 1
ATOM 847 N N . LYS A 1 113 ? 12.965 1.048 -0.517 1.00 97.50 113 LYS A N 1
ATOM 848 C CA . LYS A 1 113 ? 12.348 0.939 0.813 1.00 97.50 113 LYS A CA 1
ATOM 849 C C . LYS A 1 113 ? 10.999 1.661 0.838 1.00 97.50 113 LYS A C 1
ATOM 851 O O . LYS A 1 113 ? 10.362 1.774 -0.207 1.00 97.50 113 LYS A O 1
ATOM 856 N N . GLU A 1 114 ? 10.532 2.062 2.013 1.00 97.25 114 GLU A N 1
ATOM 857 C CA . GLU A 1 114 ? 9.312 2.852 2.172 1.00 97.25 114 GLU A CA 1
ATOM 858 C C . GLU A 1 114 ? 9.586 4.323 1.892 1.00 97.25 114 GLU A C 1
ATOM 860 O O . GLU A 1 114 ? 10.527 4.902 2.435 1.00 97.25 114 GLU A O 1
ATOM 865 N N . TYR A 1 115 ? 8.741 4.935 1.070 1.00 95.31 115 TYR A N 1
ATOM 866 C CA . TYR A 1 115 ? 8.802 6.359 0.779 1.00 95.31 115 TYR A CA 1
ATOM 867 C C . TYR A 1 115 ? 7.394 6.962 0.744 1.00 95.31 115 TYR A C 1
ATOM 869 O O . TYR A 1 115 ? 6.456 6.336 0.237 1.00 95.31 115 TYR A O 1
ATOM 877 N N . PRO A 1 116 ? 7.218 8.171 1.303 1.00 94.88 116 PRO A N 1
ATOM 878 C CA . PRO A 1 116 ? 5.922 8.820 1.323 1.00 94.88 116 PRO A CA 1
ATOM 879 C C . PRO A 1 116 ? 5.573 9.363 -0.066 1.00 94.88 116 PRO A C 1
ATOM 881 O O . PRO A 1 116 ? 6.445 9.809 -0.817 1.00 94.88 116 PRO A O 1
ATOM 884 N N . VAL A 1 117 ? 4.283 9.352 -0.387 1.00 92.44 117 VAL A N 1
ATOM 885 C CA . VAL A 1 117 ? 3.741 9.868 -1.648 1.00 92.44 117 VAL A CA 1
ATOM 886 C C . VAL A 1 117 ? 2.488 10.697 -1.385 1.00 92.44 117 VAL A C 1
ATOM 888 O O . VAL A 1 117 ? 1.807 10.512 -0.377 1.00 92.44 117 VAL A O 1
ATOM 891 N N . THR A 1 118 ? 2.172 11.608 -2.298 1.00 89.94 118 THR A N 1
ATOM 892 C CA . THR A 1 118 ? 0.901 12.340 -2.314 1.00 89.94 118 THR A CA 1
ATOM 893 C C . THR A 1 118 ? 0.068 11.922 -3.513 1.00 89.94 118 THR A C 1
ATOM 895 O O . THR A 1 118 ? 0.611 11.644 -4.580 1.00 89.94 118 THR A O 1
ATOM 898 N N . LEU A 1 119 ? -1.253 11.892 -3.344 1.00 88.31 119 LEU A N 1
ATOM 899 C CA . LEU A 1 119 ? -2.183 11.682 -4.447 1.00 88.31 119 LEU A CA 1
ATOM 900 C C . LEU A 1 119 ? -2.429 13.014 -5.169 1.00 88.31 119 LEU A C 1
ATOM 902 O O . LEU A 1 119 ? -2.839 13.991 -4.545 1.00 88.31 119 LEU A O 1
ATOM 906 N N . LYS A 1 120 ? -2.194 13.041 -6.478 1.00 80.81 120 LYS A N 1
ATOM 907 C CA . LYS A 1 120 ? -2.631 14.076 -7.416 1.00 80.81 120 LYS A CA 1
ATOM 908 C C . LYS A 1 120 ? -3.915 13.571 -8.079 1.00 80.81 120 LYS A C 1
ATOM 910 O O . LYS A 1 120 ? -3.895 12.555 -8.780 1.00 80.81 120 LYS A O 1
ATOM 915 N N . CYS A 1 121 ? -5.019 14.260 -7.830 1.00 67.50 121 CYS A N 1
ATOM 916 C CA . CYS A 1 121 ? -6.347 13.942 -8.348 1.00 67.50 121 CYS A CA 1
ATOM 917 C C . CYS A 1 121 ? -7.017 15.183 -8.928 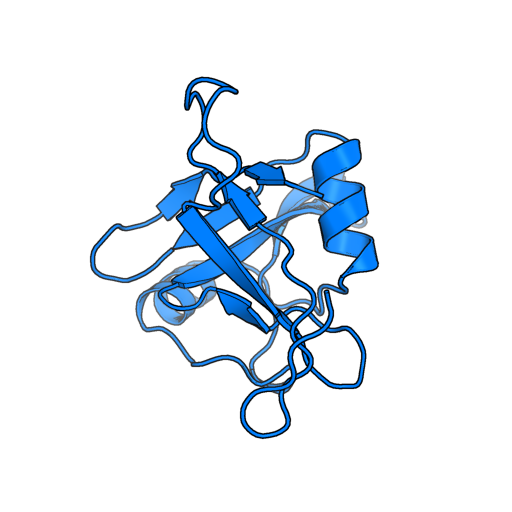1.00 67.50 121 CYS A C 1
ATOM 919 O O . CYS A 1 121 ? -6.765 16.283 -8.387 1.00 67.50 121 CYS A O 1
#

Radius of gyration: 13.84 Å; chains: 1; bounding box: 29×34×40 Å

Foldseek 3Di:
DFDDDPQWTDDFFAKDAPPDDPPDPHGPWGWTFHPVQWTADIPAWFKWWWDQDPVPRDIAIEGADVVRPHDPAPLNVVCVVVRNYDHDTAGPVNLVVCLVVVTWMWTAHPPPGIGTIHTDD

pLDDT: mean 86.29, std 17.49, range [38.06, 98.75]

InterPro domains:
  IPR001544 Aminotransferase class IV [PF01063] (28-117)
  IPR036038 Aminotransferase-like, PLP-dependent enzymes [SSF56752] (28-118)
  IPR043132 Branched-chain-amino-acid aminotransferase-like, C-terminal [G3DSA:3.20.10.10] (13-121)